Protein AF-A0A4R2CNX6-F1 (afdb_monomer_lite)

pLDDT: mean 81.2, std 15.75, range [40.19, 95.0]

Secondary structure (DSSP, 8-state):
---------PPPHHHHHHHHHHHHHHHHHS--TTSHHHHHHHHHHHHHHTTTSTTHHHHHHHHHHHHHHHHT-

Sequence (73 aa):
MSAETTSTITPTIEDLFNEYDQWRVVLDQDSDQFDTISKMVALYRFAISHYNEPGIELLLQAIEAVEAADKDR

Foldseek 3Di:
DDPPPPPPPQDDLVNLVVVLVVLVVVVVVDDPPPCPSVVLNVLSVVCNVCVVPPPSSVSSVVSVVVVVVVVVD

Radius of gyration: 13.74 Å; chains: 1; bounding box: 33×19×43 Å

Structure (mmCIF, N/CA/C/O backbone):
data_AF-A0A4R2CNX6-F1
#
_entry.id   AF-A0A4R2CNX6-F1
#
loop_
_atom_site.group_PDB
_atom_site.id
_atom_site.type_symbol
_atom_site.label_atom_id
_atom_site.label_alt_id
_atom_site.label_comp_id
_atom_site.label_asym_id
_atom_site.label_entity_id
_atom_site.label_seq_id
_atom_site.pdbx_PDB_ins_code
_atom_site.Cartn_x
_atom_site.Cartn_y
_atom_site.Cartn_z
_atom_site.occupancy
_atom_site.B_iso_or_equiv
_atom_site.auth_seq_id
_atom_site.auth_comp_id
_atom_site.auth_asym_id
_atom_site.auth_atom_id
_atom_site.pdbx_PDB_model_num
ATOM 1 N N . MET A 1 1 ? 20.915 3.778 27.019 1.00 40.19 1 MET A N 1
ATOM 2 C CA . MET A 1 1 ? 20.087 2.969 26.105 1.00 40.19 1 MET A CA 1
ATOM 3 C C . MET A 1 1 ? 18.659 3.438 26.288 1.00 40.19 1 MET A C 1
ATOM 5 O O . MET A 1 1 ? 18.017 3.014 27.238 1.00 40.19 1 MET A O 1
ATOM 9 N N . SER A 1 2 ? 18.219 4.396 25.478 1.00 42.41 2 SER A N 1
ATOM 10 C CA . SER A 1 2 ? 16.827 4.846 25.482 1.00 42.41 2 SER A CA 1
ATOM 11 C C . SER A 1 2 ? 16.153 4.129 24.328 1.00 42.41 2 SER A C 1
ATOM 13 O O . SER A 1 2 ? 16.545 4.326 23.184 1.00 42.41 2 SER A O 1
ATOM 15 N N . ALA A 1 3 ? 15.228 3.229 24.644 1.00 47.41 3 ALA A N 1
ATOM 16 C CA . ALA A 1 3 ? 14.335 2.669 23.648 1.00 47.41 3 ALA A CA 1
ATOM 17 C C . ALA A 1 3 ? 13.407 3.806 23.205 1.00 47.41 3 ALA A C 1
ATOM 19 O O . ALA A 1 3 ? 12.517 4.204 23.955 1.00 47.41 3 ALA A O 1
ATOM 20 N N . GLU A 1 4 ? 13.667 4.374 22.029 1.00 42.50 4 GLU A N 1
ATOM 21 C CA . GLU A 1 4 ? 12.648 5.113 21.294 1.00 42.50 4 GLU A CA 1
ATOM 22 C C . GLU A 1 4 ? 11.554 4.105 20.951 1.00 42.50 4 GLU A C 1
ATOM 24 O O . GLU A 1 4 ? 11.693 3.277 20.056 1.00 42.50 4 GLU A O 1
ATOM 29 N N . THR A 1 5 ? 10.483 4.119 21.738 1.00 44.81 5 THR A N 1
ATOM 30 C CA . THR A 1 5 ? 9.196 3.568 21.333 1.00 44.81 5 THR A CA 1
ATOM 31 C C . THR A 1 5 ? 8.782 4.297 20.063 1.00 44.81 5 THR A C 1
ATOM 33 O O . THR A 1 5 ? 8.267 5.413 20.130 1.00 44.81 5 THR A O 1
ATOM 36 N N . THR A 1 6 ? 9.047 3.687 18.909 1.00 43.75 6 THR A N 1
ATOM 37 C CA . THR A 1 6 ? 8.404 4.036 17.649 1.00 43.75 6 THR A CA 1
ATOM 38 C C . THR A 1 6 ? 6.912 3.815 17.854 1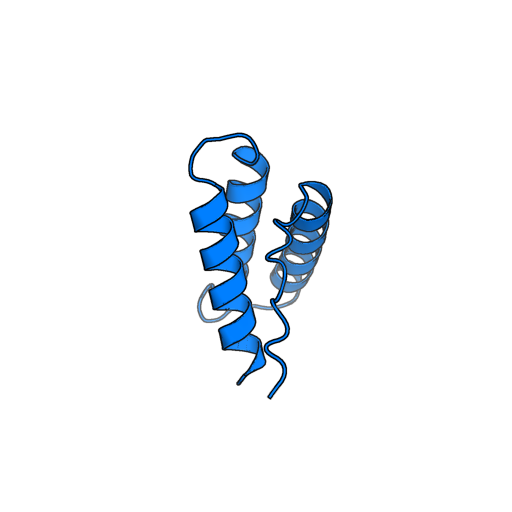.00 43.75 6 THR A C 1
ATOM 40 O O . THR A 1 6 ? 6.424 2.687 17.861 1.00 43.75 6 THR A O 1
ATOM 43 N N . SER A 1 7 ? 6.179 4.896 18.122 1.00 41.34 7 SER A N 1
ATOM 44 C CA . SER A 1 7 ? 4.729 4.888 17.983 1.00 41.34 7 SER A CA 1
ATOM 45 C C . SER A 1 7 ? 4.436 4.412 16.568 1.00 41.34 7 SER A C 1
ATOM 47 O O . SER A 1 7 ? 4.762 5.111 15.613 1.00 41.34 7 SER A O 1
ATOM 49 N N . THR A 1 8 ? 3.874 3.216 16.432 1.00 55.19 8 THR A N 1
ATOM 50 C CA . THR A 1 8 ? 3.289 2.730 15.187 1.00 55.19 8 THR A CA 1
ATOM 51 C C . THR A 1 8 ? 2.092 3.622 14.884 1.00 55.19 8 THR A C 1
ATOM 53 O O . THR A 1 8 ? 0.974 3.385 15.339 1.00 55.19 8 THR A O 1
ATOM 56 N N . ILE A 1 9 ? 2.351 4.741 14.211 1.00 64.69 9 ILE A N 1
ATOM 57 C CA . ILE A 1 9 ? 1.302 5.613 13.702 1.00 64.69 9 ILE A CA 1
ATOM 58 C C . ILE A 1 9 ? 0.666 4.828 12.563 1.00 64.69 9 ILE A C 1
ATOM 60 O O . ILE A 1 9 ? 1.269 4.682 11.504 1.00 64.69 9 ILE A O 1
ATOM 64 N N . THR A 1 10 ? -0.524 4.272 12.798 1.00 75.44 10 THR A N 1
ATOM 65 C CA . THR A 1 10 ? -1.313 3.668 11.724 1.00 75.44 10 THR A CA 1
ATOM 66 C C . THR A 1 10 ? -1.498 4.724 10.630 1.00 75.44 10 THR A C 1
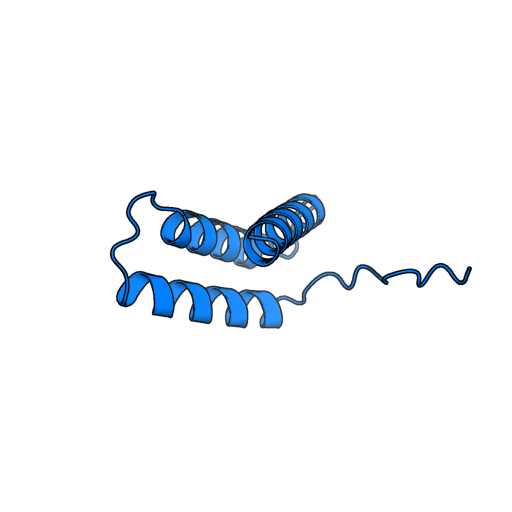ATOM 68 O O . THR A 1 10 ? -1.986 5.814 10.953 1.00 75.44 10 THR A O 1
ATOM 71 N N . PRO A 1 11 ? -1.102 4.448 9.375 1.00 84.19 11 PRO A N 1
ATOM 72 C CA . PRO A 1 11 ? -1.219 5.419 8.297 1.00 84.19 11 PRO A CA 1
ATOM 73 C C . PRO A 1 11 ? -2.681 5.807 8.111 1.00 84.19 11 PRO A C 1
ATOM 75 O O . PRO A 1 11 ? -3.580 4.968 8.210 1.00 84.19 11 PRO A O 1
ATOM 78 N N . THR A 1 12 ? -2.923 7.091 7.871 1.00 90.62 12 THR A N 1
ATOM 79 C CA . THR A 1 12 ? -4.269 7.594 7.613 1.00 90.62 12 THR A CA 1
ATOM 80 C C . THR A 1 12 ? -4.731 7.196 6.214 1.00 90.62 12 THR A C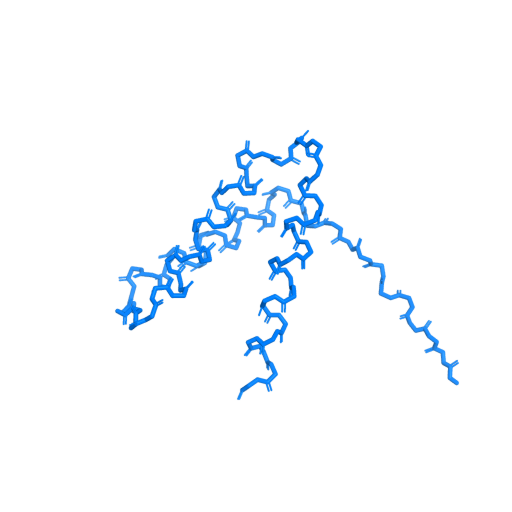 1
ATOM 82 O O . THR A 1 12 ? -3.930 6.866 5.341 1.00 90.62 12 THR A O 1
ATOM 85 N N . ILE A 1 13 ? -6.039 7.270 5.953 1.00 91.25 13 ILE A N 1
ATOM 86 C CA . ILE A 1 13 ? -6.565 7.008 4.607 1.00 91.25 13 ILE A CA 1
ATOM 87 C C . ILE A 1 13 ? -5.995 7.981 3.556 1.00 91.25 13 ILE A C 1
ATOM 89 O O . ILE A 1 13 ? -5.803 7.587 2.410 1.00 91.25 13 ILE A O 1
ATOM 93 N N . GLU A 1 14 ? -5.690 9.227 3.941 1.00 92.50 14 GLU A N 1
ATOM 94 C CA . GLU A 1 14 ? -5.046 10.217 3.066 1.00 92.50 14 GLU A CA 1
ATOM 95 C C . GLU A 1 14 ? -3.614 9.800 2.716 1.00 92.50 14 GLU A C 1
ATOM 97 O O . GLU A 1 14 ? -3.225 9.889 1.552 1.00 92.50 14 GLU A O 1
ATOM 102 N N . ASP A 1 15 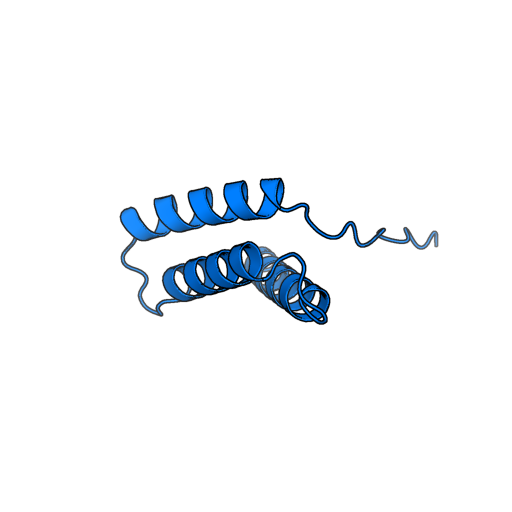? -2.867 9.264 3.685 1.00 91.44 15 ASP A N 1
ATOM 103 C CA . ASP A 1 15 ? -1.527 8.721 3.444 1.00 91.44 15 ASP A CA 1
ATOM 104 C C . ASP A 1 15 ? -1.581 7.571 2.429 1.00 91.44 15 ASP A C 1
ATOM 106 O O . ASP A 1 15 ? -0.792 7.537 1.489 1.00 91.44 15 ASP A O 1
ATOM 110 N N . LEU A 1 16 ? -2.574 6.681 2.540 1.00 91.69 16 LEU A N 1
ATOM 111 C CA . LEU A 1 16 ? -2.748 5.577 1.591 1.00 91.69 16 LEU A CA 1
ATOM 112 C C . LEU A 1 16 ? -3.063 6.053 0.170 1.00 91.69 16 LEU A C 1
ATOM 114 O O . LEU A 1 16 ? -2.578 5.453 -0.788 1.00 91.69 16 LEU A O 1
ATOM 118 N N . PHE A 1 17 ? -3.865 7.111 0.019 1.00 93.19 17 PHE A N 1
ATOM 119 C CA . PHE A 1 17 ? -4.121 7.710 -1.292 1.00 93.19 17 PHE A CA 1
ATOM 120 C C . PHE A 1 17 ? -2.853 8.321 -1.889 1.00 93.19 17 PHE A C 1
ATOM 122 O O . PHE A 1 17 ? -2.581 8.110 -3.071 1.00 93.19 17 PHE A O 1
ATOM 129 N N . ASN A 1 18 ? -2.063 9.024 -1.076 1.00 94.31 18 ASN A N 1
ATOM 130 C CA . ASN A 1 18 ? -0.813 9.627 -1.527 1.00 94.31 18 ASN A CA 1
ATOM 131 C C . ASN A 1 18 ? 0.192 8.562 -1.990 1.00 94.31 18 ASN A C 1
ATOM 133 O O . ASN A 1 18 ? 0.778 8.707 -3.062 1.00 94.31 18 ASN A O 1
ATOM 137 N N . GLU A 1 19 ? 0.364 7.483 -1.222 1.00 93.06 19 GLU A N 1
ATOM 138 C CA . GLU A 1 19 ? 1.258 6.379 -1.593 1.00 93.06 19 GLU A CA 1
ATOM 139 C C . GLU A 1 19 ? 0.762 5.637 -2.839 1.00 93.06 19 GLU A C 1
ATOM 141 O O . GLU A 1 19 ? 1.535 5.352 -3.755 1.00 93.06 19 GLU A O 1
ATOM 146 N N . TYR A 1 20 ? -0.547 5.384 -2.936 1.00 93.00 20 TYR A N 1
ATOM 147 C CA . TYR A 1 20 ? -1.146 4.797 -4.134 1.00 93.00 20 TYR A CA 1
ATOM 148 C C . TYR A 1 20 ? -0.838 5.616 -5.395 1.00 93.00 20 TYR A C 1
ATOM 150 O O . TYR A 1 20 ? -0.442 5.048 -6.416 1.00 93.00 20 TYR A O 1
ATOM 158 N N . ASP A 1 21 ? -1.004 6.938 -5.333 1.00 93.56 21 ASP A N 1
ATOM 159 C CA . ASP A 1 21 ? -0.746 7.816 -6.473 1.00 93.56 21 ASP A CA 1
ATOM 160 C C . ASP A 1 21 ? 0.741 7.832 -6.853 1.00 93.56 21 ASP A C 1
ATOM 162 O O . ASP A 1 21 ? 1.064 7.789 -8.043 1.00 93.56 21 ASP A O 1
ATOM 166 N N . GLN A 1 22 ? 1.651 7.813 -5.873 1.00 91.44 22 GLN A N 1
ATOM 167 C CA . GLN A 1 22 ? 3.090 7.699 -6.128 1.00 91.44 22 GLN A CA 1
ATOM 168 C C . GLN A 1 22 ? 3.434 6.390 -6.843 1.00 91.44 22 GLN A C 1
ATOM 170 O O . GLN A 1 22 ? 4.024 6.416 -7.926 1.00 91.44 22 GLN A O 1
ATOM 175 N N . TRP A 1 23 ? 3.010 5.249 -6.296 1.00 90.19 23 TRP A N 1
ATOM 176 C CA . TRP A 1 23 ? 3.281 3.938 -6.886 1.00 90.19 23 TRP A CA 1
ATOM 177 C C . TRP A 1 23 ? 2.660 3.776 -8.274 1.00 90.19 23 TRP A C 1
ATOM 179 O O . TRP A 1 23 ? 3.261 3.167 -9.160 1.00 90.19 23 TRP A O 1
ATOM 189 N N . ARG A 1 24 ? 1.485 4.369 -8.507 1.00 91.50 24 ARG A N 1
ATOM 190 C CA . ARG A 1 24 ? 0.849 4.381 -9.826 1.00 91.50 24 ARG A CA 1
ATOM 191 C C . ARG A 1 24 ? 1.664 5.173 -10.849 1.00 91.50 24 ARG A C 1
ATOM 193 O O . ARG A 1 24 ? 1.827 4.709 -11.973 1.00 91.50 24 ARG A O 1
ATOM 200 N N . VAL A 1 25 ? 2.180 6.345 -10.477 1.00 91.25 25 VAL A N 1
ATOM 201 C CA . VAL A 1 25 ? 3.039 7.143 -11.367 1.00 91.25 25 VAL A CA 1
ATOM 202 C C . VAL A 1 25 ? 4.307 6.372 -11.735 1.00 91.25 25 VAL A C 1
ATOM 204 O O . VAL A 1 25 ? 4.711 6.405 -12.894 1.00 91.25 25 VAL A O 1
ATOM 207 N N . VAL A 1 26 ? 4.904 5.650 -10.781 1.00 87.62 26 VAL A N 1
ATOM 208 C CA . VAL A 1 26 ? 6.069 4.790 -11.043 1.00 87.62 26 VAL A CA 1
ATOM 209 C C . VAL A 1 26 ? 5.702 3.655 -12.004 1.00 87.62 26 VAL A C 1
ATOM 211 O O . VAL A 1 26 ? 6.434 3.411 -12.960 1.00 87.62 26 VAL A O 1
ATOM 214 N N . LEU A 1 27 ? 4.544 3.014 -11.815 1.00 87.00 27 LEU A N 1
ATOM 215 C CA . LEU A 1 27 ? 4.069 1.939 -12.693 1.00 87.00 27 LEU A CA 1
ATOM 216 C C . LEU A 1 27 ? 3.862 2.395 -14.142 1.00 87.00 27 LEU A C 1
ATOM 218 O O . LEU A 1 27 ? 4.161 1.655 -15.074 1.00 87.00 27 LEU A O 1
ATOM 222 N N . ASP A 1 28 ? 3.349 3.610 -14.333 1.00 84.12 28 ASP A N 1
ATOM 223 C CA . ASP A 1 28 ? 3.130 4.179 -15.665 1.00 84.12 28 ASP A CA 1
ATOM 224 C C . ASP A 1 28 ? 4.459 4.525 -16.377 1.00 84.12 28 ASP A C 1
ATOM 226 O O . ASP A 1 28 ? 4.479 4.697 -17.599 1.00 84.12 28 ASP A O 1
ATOM 230 N N . GLN A 1 29 ? 5.567 4.641 -15.634 1.00 83.38 29 GLN A N 1
ATOM 231 C CA . GLN A 1 29 ? 6.880 5.056 -16.143 1.00 83.38 29 GLN A CA 1
ATOM 232 C C . GLN A 1 29 ? 7.873 3.904 -16.323 1.00 83.38 29 GLN A C 1
ATOM 234 O O . GLN A 1 29 ? 8.746 4.009 -17.188 1.00 83.38 29 GLN A O 1
ATOM 239 N N . ASP A 1 30 ? 7.760 2.832 -15.537 1.00 76.38 30 ASP A N 1
ATOM 240 C CA . ASP A 1 30 ? 8.730 1.737 -15.515 1.00 76.38 30 ASP A CA 1
ATOM 241 C C . ASP A 1 30 ? 8.096 0.387 -15.883 1.00 76.38 30 ASP A C 1
ATOM 243 O O . ASP A 1 30 ? 7.030 0.011 -15.389 1.00 76.38 30 ASP A O 1
ATOM 247 N N . SER A 1 31 ? 8.767 -0.373 -16.756 1.00 66.50 31 SER A N 1
ATOM 248 C CA . SER A 1 31 ? 8.369 -1.747 -17.055 1.00 66.50 31 SER A CA 1
ATOM 249 C C . SER A 1 31 ? 8.881 -2.653 -15.942 1.00 66.50 31 SER A C 1
ATOM 251 O O . SER A 1 31 ? 10.003 -3.160 -15.980 1.00 66.50 31 SER A O 1
ATOM 253 N N . ASP A 1 32 ? 8.041 -2.834 -14.940 1.00 69.69 32 ASP A N 1
ATOM 254 C CA . ASP A 1 32 ? 8.304 -3.657 -13.774 1.00 69.69 32 ASP A CA 1
ATOM 255 C C . ASP A 1 32 ? 8.563 -5.130 -14.145 1.00 69.69 32 ASP A C 1
ATOM 257 O O . ASP A 1 32 ? 7.645 -5.905 -14.408 1.00 69.69 32 ASP A O 1
ATOM 261 N N . GLN A 1 33 ? 9.837 -5.533 -14.168 1.00 70.94 33 GLN A N 1
ATOM 262 C CA . GLN A 1 33 ? 10.268 -6.872 -14.593 1.00 70.94 33 GLN A CA 1
ATOM 263 C C . GLN A 1 33 ? 9.681 -8.014 -13.735 1.00 70.94 33 GLN A C 1
ATOM 265 O O . GLN A 1 33 ? 9.633 -9.157 -14.195 1.00 70.94 33 GLN A O 1
ATOM 270 N N . PHE A 1 34 ? 9.257 -7.729 -12.499 1.00 76.88 34 PHE A N 1
ATOM 271 C CA . PHE A 1 34 ? 8.782 -8.732 -11.536 1.00 76.88 34 PHE A CA 1
ATOM 272 C C . PHE A 1 34 ? 7.379 -8.441 -10.979 1.00 76.88 34 PHE A C 1
ATOM 274 O O . PHE A 1 34 ? 6.932 -9.101 -10.027 1.00 76.88 34 PHE A O 1
ATOM 281 N N . ASP A 1 35 ? 6.670 -7.487 -11.580 1.00 84.12 35 ASP A N 1
ATOM 282 C CA . ASP A 1 35 ? 5.363 -6.996 -11.138 1.00 84.12 35 ASP A CA 1
ATOM 283 C C . ASP A 1 35 ? 5.346 -6.512 -9.667 1.00 84.12 35 ASP A C 1
ATOM 285 O O . ASP A 1 35 ? 4.295 -6.526 -9.026 1.00 84.12 35 ASP A O 1
ATOM 289 N N . THR A 1 36 ? 6.491 -6.130 -9.091 1.00 85.38 36 THR A N 1
ATOM 290 C CA . THR A 1 36 ? 6.604 -5.601 -7.721 1.00 85.38 36 THR A CA 1
ATOM 291 C C . THR A 1 36 ? 5.810 -4.305 -7.528 1.00 85.38 36 THR A C 1
ATOM 293 O O . THR A 1 36 ? 4.960 -4.235 -6.643 1.00 85.38 36 THR A O 1
ATOM 296 N N . ILE A 1 37 ? 6.023 -3.307 -8.382 1.00 86.94 37 ILE A N 1
ATOM 297 C CA . ILE A 1 37 ? 5.285 -2.041 -8.427 1.00 86.94 37 ILE A CA 1
ATOM 298 C C . ILE A 1 37 ? 3.792 -2.323 -8.642 1.00 86.94 37 ILE A C 1
ATOM 300 O O . ILE A 1 37 ? 2.947 -1.807 -7.911 1.00 86.94 37 ILE A O 1
ATOM 304 N N . SER A 1 38 ? 3.450 -3.210 -9.584 1.00 88.38 38 SER A N 1
ATOM 305 C CA . SER A 1 38 ? 2.048 -3.590 -9.836 1.00 88.38 38 SER A CA 1
ATOM 306 C C . SER A 1 38 ? 1.374 -4.206 -8.603 1.00 88.38 38 SER A C 1
ATOM 308 O O . SER A 1 38 ? 0.211 -3.917 -8.306 1.00 88.38 38 SER A O 1
ATOM 310 N N . LYS A 1 39 ? 2.099 -5.049 -7.857 1.00 90.06 39 LYS A N 1
ATOM 311 C CA . LYS A 1 39 ? 1.619 -5.660 -6.610 1.00 90.06 39 LYS A CA 1
ATOM 312 C C . LYS A 1 39 ? 1.475 -4.627 -5.495 1.00 90.06 39 LYS A C 1
ATOM 314 O O . LYS A 1 39 ? 0.464 -4.668 -4.798 1.00 90.06 39 LYS A O 1
ATOM 319 N N . MET A 1 40 ? 2.406 -3.682 -5.365 1.00 90.75 40 MET A N 1
ATOM 320 C CA . MET A 1 40 ? 2.298 -2.586 -4.394 1.00 90.75 40 MET A CA 1
ATOM 321 C C . MET A 1 40 ? 1.067 -1.716 -4.666 1.00 90.75 40 MET A C 1
ATOM 323 O O . MET A 1 40 ? 0.256 -1.504 -3.764 1.00 90.75 40 MET A O 1
ATOM 327 N N . VAL A 1 41 ? 0.830 -1.323 -5.922 1.00 91.38 41 VAL A N 1
ATOM 328 C CA . VAL A 1 41 ? -0.386 -0.588 -6.323 1.00 91.38 41 VAL A CA 1
ATOM 329 C C . VAL A 1 41 ? -1.658 -1.359 -5.944 1.00 91.38 41 VAL A C 1
ATOM 331 O O . VAL A 1 41 ? -2.618 -0.776 -5.432 1.00 91.38 41 VAL A O 1
ATOM 334 N N . ALA A 1 42 ? -1.681 -2.678 -6.161 1.00 91.44 42 ALA A N 1
ATOM 335 C CA . ALA A 1 42 ? -2.820 -3.516 -5.794 1.00 91.44 42 ALA A CA 1
ATOM 336 C C . ALA A 1 42 ? -3.037 -3.595 -4.270 1.00 91.44 42 ALA A C 1
ATOM 338 O O . ALA A 1 42 ? -4.186 -3.542 -3.823 1.00 91.44 42 ALA A O 1
ATOM 339 N N . LEU A 1 43 ? -1.960 -3.680 -3.482 1.00 92.12 43 LEU A N 1
ATOM 340 C CA . LEU A 1 43 ? -2.012 -3.699 -2.017 1.00 92.12 43 LEU A CA 1
ATOM 341 C C . LEU A 1 43 ? -2.555 -2.382 -1.454 1.00 92.12 43 LEU A C 1
ATOM 343 O O . LEU A 1 43 ? -3.485 -2.413 -0.647 1.00 92.12 43 LEU A O 1
ATOM 347 N N . TYR A 1 44 ? -2.075 -1.234 -1.939 1.00 93.44 44 TYR A N 1
ATOM 348 C CA . TYR A 1 44 ? 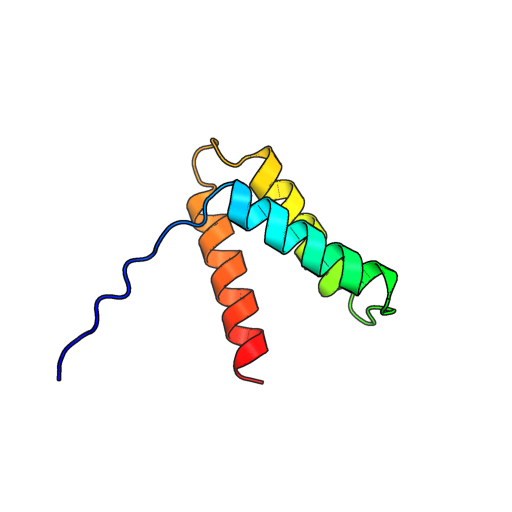-2.604 0.071 -1.528 1.00 93.44 44 TYR A CA 1
ATOM 349 C C . TYR A 1 44 ? -4.070 0.251 -1.912 1.00 93.44 44 TYR A C 1
ATOM 351 O O . TYR A 1 44 ? -4.885 0.679 -1.094 1.00 93.44 44 TYR A O 1
ATOM 359 N N . ARG A 1 45 ? -4.453 -0.147 -3.130 1.00 94.31 45 ARG A N 1
ATOM 360 C CA . ARG A 1 45 ? -5.854 -0.088 -3.564 1.00 94.31 45 ARG A CA 1
ATOM 361 C C . ARG A 1 45 ? -6.766 -0.944 -2.683 1.00 94.31 45 ARG A C 1
ATOM 363 O O . ARG A 1 45 ? -7.886 -0.526 -2.367 1.00 94.31 45 ARG A O 1
ATOM 370 N N . PHE A 1 46 ? -6.308 -2.137 -2.301 1.00 93.19 46 PHE A N 1
ATOM 371 C CA . PHE A 1 46 ? -7.032 -2.985 -1.360 1.00 93.19 46 PHE A CA 1
ATOM 372 C C . PHE A 1 46 ? -7.157 -2.285 -0.007 1.00 93.19 46 PHE A C 1
ATOM 374 O O . PHE A 1 46 ? -8.268 -2.188 0.514 1.00 93.19 46 PHE A O 1
ATOM 381 N N . ALA A 1 47 ? -6.053 -1.751 0.521 1.00 92.44 47 ALA A N 1
ATOM 382 C CA . ALA A 1 47 ? -6.029 -1.110 1.826 1.00 92.44 47 ALA A CA 1
ATOM 383 C C . ALA A 1 47 ? -6.972 0.099 1.908 1.00 92.44 47 ALA A C 1
ATOM 385 O O . ALA A 1 47 ? -7.736 0.212 2.861 1.00 92.44 47 ALA A O 1
ATOM 386 N N . ILE A 1 48 ? -7.008 0.937 0.869 1.00 93.75 48 ILE A N 1
ATOM 387 C CA . ILE A 1 48 ? -7.952 2.060 0.753 1.00 93.75 48 ILE A CA 1
ATOM 388 C C . ILE A 1 48 ? -9.403 1.566 0.791 1.00 93.75 48 ILE A C 1
ATOM 390 O O . ILE A 1 48 ? -10.239 2.120 1.503 1.00 93.75 48 ILE A O 1
ATOM 394 N N . SER A 1 49 ? -9.712 0.514 0.027 1.00 95.00 49 SER A N 1
ATOM 395 C CA . SER A 1 49 ? -11.087 0.015 -0.114 1.00 95.00 49 SER A CA 1
ATOM 396 C C . SER A 1 49 ? -11.624 -0.624 1.172 1.00 95.00 49 SER A C 1
ATOM 398 O O . SER A 1 49 ? -12.833 -0.626 1.382 1.00 95.00 49 SER A O 1
ATOM 400 N N . HIS A 1 50 ? -10.732 -1.131 2.029 1.00 92.75 50 HIS A N 1
ATOM 401 C CA . HIS A 1 50 ? -11.066 -1.868 3.253 1.00 92.75 50 HIS A CA 1
ATOM 402 C C . HIS A 1 50 ? -10.532 -1.153 4.509 1.00 92.75 50 HIS A C 1
ATOM 404 O O . HIS A 1 50 ? -10.381 -1.769 5.559 1.00 92.75 50 HIS A O 1
ATOM 410 N N . TYR A 1 51 ? -10.254 0.156 4.428 1.00 90.56 51 TYR A N 1
ATOM 411 C CA . TYR A 1 51 ? -9.588 0.923 5.492 1.00 90.56 51 TYR A CA 1
ATOM 412 C C . TYR A 1 51 ? -10.294 0.848 6.857 1.00 90.56 51 TYR A C 1
ATOM 414 O O . TYR A 1 51 ? -9.655 0.912 7.899 1.00 90.56 51 TYR A O 1
ATOM 422 N N . ASN A 1 52 ? -11.620 0.699 6.858 1.00 90.62 52 ASN A N 1
ATOM 423 C CA . ASN A 1 52 ? -12.425 0.614 8.080 1.00 90.62 52 ASN A CA 1
ATOM 424 C C . ASN A 1 52 ? -12.795 -0.830 8.461 1.00 90.62 52 ASN A C 1
ATOM 426 O O . ASN A 1 52 ? -13.644 -1.035 9.330 1.00 90.62 52 ASN A O 1
ATOM 430 N N . GLU A 1 53 ? -12.223 -1.831 7.790 1.00 93.06 53 GLU A N 1
ATOM 431 C CA . GLU A 1 53 ? -12.531 -3.231 8.052 1.00 93.06 53 GLU A CA 1
ATOM 432 C C . GLU A 1 53 ? -11.634 -3.834 9.142 1.00 93.06 53 GLU A C 1
ATOM 434 O O . GLU A 1 53 ? -10.446 -3.510 9.237 1.00 93.06 53 GLU A O 1
ATOM 439 N N . PRO A 1 54 ? -12.165 -4.756 9.965 1.00 88.50 54 PRO A N 1
ATOM 440 C CA . PRO A 1 54 ? -11.360 -5.468 10.948 1.00 88.50 54 PRO 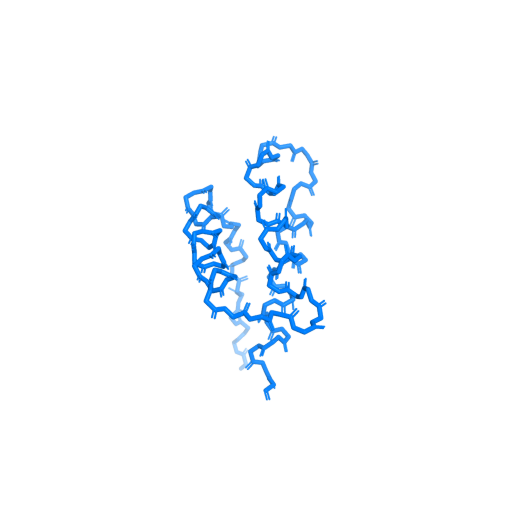A CA 1
ATOM 441 C C . PRO A 1 54 ? -10.202 -6.228 10.288 1.00 88.50 54 PRO A C 1
ATOM 443 O O . PRO A 1 54 ? -10.403 -6.971 9.330 1.00 88.50 54 PRO A O 1
ATOM 446 N N . GLY A 1 55 ? -8.995 -6.097 10.845 1.00 83.06 55 GLY A N 1
ATOM 447 C CA . GLY A 1 55 ? -7.803 -6.803 10.359 1.00 83.06 55 GLY A CA 1
ATOM 448 C C . GLY A 1 55 ? -6.995 -6.053 9.298 1.00 83.06 55 GLY A C 1
ATOM 449 O O . GLY A 1 55 ? -5.932 -6.537 8.910 1.00 83.06 55 GLY A O 1
ATOM 450 N N . ILE A 1 56 ? -7.429 -4.858 8.886 1.00 88.81 56 ILE A N 1
ATOM 451 C CA . ILE A 1 56 ? -6.661 -4.002 7.973 1.00 88.81 56 ILE A CA 1
ATOM 452 C C . ILE A 1 56 ? -5.279 -3.623 8.530 1.00 88.81 56 ILE A C 1
ATOM 454 O O . ILE A 1 56 ? -4.314 -3.496 7.786 1.00 88.81 56 ILE A O 1
ATOM 458 N N . GLU A 1 57 ? -5.153 -3.527 9.851 1.00 87.38 57 GLU A N 1
ATOM 459 C CA . GLU A 1 57 ? -3.914 -3.183 10.557 1.00 87.38 57 GLU A CA 1
ATOM 460 C C . GLU A 1 57 ? -2.763 -4.150 10.232 1.00 87.38 57 GLU A C 1
ATOM 462 O O . GLU A 1 57 ? -1.631 -3.716 10.039 1.00 87.38 57 GLU A O 1
ATOM 467 N N . LEU A 1 58 ? -3.053 -5.452 10.106 1.00 87.12 58 LEU A N 1
ATOM 468 C CA . LEU A 1 58 ? -2.067 -6.471 9.719 1.00 87.12 58 LEU A CA 1
ATOM 469 C C . LEU A 1 58 ? -1.594 -6.287 8.275 1.00 87.12 58 LEU A C 1
ATOM 471 O O . LEU A 1 58 ? -0.425 -6.522 7.978 1.00 87.12 58 LEU A O 1
ATOM 475 N N . LEU A 1 59 ? -2.489 -5.859 7.381 1.00 89.25 59 LEU A N 1
ATOM 476 C CA . LEU A 1 59 ? -2.120 -5.545 6.005 1.00 89.25 59 LEU A CA 1
ATOM 477 C C . LEU A 1 59 ? -1.233 -4.298 5.946 1.00 89.25 59 LEU A C 1
ATOM 479 O O . LEU A 1 59 ? -0.227 -4.312 5.246 1.00 89.25 59 LEU A O 1
ATOM 483 N N . LEU A 1 60 ? -1.578 -3.248 6.694 1.00 89.06 60 LEU A N 1
ATOM 484 C CA . LEU A 1 60 ? -0.783 -2.019 6.752 1.00 89.06 60 LEU A CA 1
ATOM 485 C C . LEU A 1 60 ? 0.624 -2.285 7.303 1.00 89.06 60 LEU A C 1
ATOM 487 O O . LEU A 1 60 ? 1.601 -1.828 6.719 1.00 89.06 60 LEU A O 1
ATOM 491 N N . GLN A 1 61 ? 0.738 -3.112 8.346 1.00 89.06 61 GLN A N 1
ATOM 492 C CA . GLN A 1 61 ? 2.032 -3.569 8.869 1.00 89.06 61 GLN A CA 1
ATOM 493 C C . GLN A 1 61 ? 2.825 -4.391 7.844 1.00 89.06 61 GLN A C 1
ATOM 495 O O . GLN A 1 61 ? 4.046 -4.278 7.769 1.00 89.06 61 GLN A O 1
ATOM 500 N N . ALA A 1 62 ? 2.152 -5.231 7.052 1.00 88.12 62 ALA A N 1
ATOM 501 C CA . ALA A 1 62 ? 2.811 -6.005 6.005 1.00 88.12 62 ALA A CA 1
ATOM 502 C C . ALA A 1 62 ? 3.352 -5.106 4.882 1.00 88.12 62 ALA A C 1
ATOM 504 O O . ALA A 1 62 ? 4.464 -5.337 4.416 1.00 88.12 62 ALA A O 1
ATOM 505 N N . ILE A 1 63 ? 2.593 -4.080 4.479 1.00 88.06 63 ILE A N 1
ATOM 506 C CA . ILE A 1 63 ? 3.040 -3.077 3.503 1.00 88.06 63 ILE A CA 1
ATOM 507 C C . ILE A 1 63 ? 4.274 -2.345 4.044 1.00 88.06 63 ILE A C 1
ATOM 509 O O . ILE A 1 63 ? 5.306 -2.336 3.381 1.00 88.06 63 ILE A O 1
ATOM 513 N N . GLU A 1 64 ? 4.213 -1.842 5.279 1.00 88.75 64 GLU A N 1
ATOM 514 C CA . GLU A 1 64 ? 5.335 -1.144 5.922 1.00 88.75 64 GLU A CA 1
ATOM 515 C C . GLU A 1 64 ? 6.601 -2.019 5.994 1.00 88.75 64 GLU A C 1
ATOM 517 O O . GLU A 1 64 ? 7.704 -1.560 5.695 1.00 88.75 64 GLU A O 1
ATOM 522 N N . ALA A 1 65 ? 6.456 -3.305 6.331 1.00 87.06 65 ALA A N 1
ATOM 523 C CA . ALA A 1 65 ? 7.577 -4.242 6.384 1.00 87.06 65 ALA A CA 1
ATOM 524 C C . ALA A 1 65 ? 8.221 -4.488 5.007 1.00 87.06 65 ALA A C 1
ATOM 526 O O . ALA A 1 65 ? 9.441 -4.643 4.921 1.00 87.06 65 ALA A O 1
ATOM 527 N N . VAL A 1 66 ? 7.421 -4.525 3.936 1.00 85.94 66 VAL A N 1
ATOM 528 C CA . VAL A 1 66 ? 7.924 -4.657 2.559 1.00 85.94 66 VAL A CA 1
ATOM 529 C C . VAL A 1 66 ? 8.686 -3.400 2.147 1.00 85.94 66 VAL A C 1
ATOM 531 O O . VAL A 1 66 ? 9.807 -3.503 1.656 1.00 85.94 66 VAL A O 1
ATOM 534 N N . GLU A 1 67 ? 8.131 -2.218 2.410 1.00 83.25 67 GLU A N 1
ATOM 535 C CA . GLU A 1 67 ? 8.785 -0.948 2.076 1.00 83.25 67 GLU A CA 1
ATOM 536 C C . GLU A 1 67 ? 10.085 -0.725 2.855 1.00 83.25 67 GLU A C 1
ATOM 538 O O . GLU A 1 67 ? 11.051 -0.179 2.319 1.00 83.25 67 GLU A O 1
ATOM 543 N N . ALA A 1 68 ? 10.134 -1.158 4.117 1.00 84.06 68 ALA A N 1
ATOM 544 C CA . ALA A 1 68 ? 11.354 -1.124 4.915 1.00 84.06 68 ALA A CA 1
ATOM 545 C C . ALA A 1 68 ? 12.437 -2.050 4.336 1.00 84.06 68 ALA A C 1
ATOM 547 O O . ALA A 1 68 ? 13.597 -1.653 4.245 1.00 84.06 68 ALA A O 1
ATOM 548 N N . ALA A 1 69 ? 12.060 -3.253 3.892 1.00 78.69 69 ALA A N 1
ATOM 549 C CA . ALA A 1 69 ? 12.994 -4.214 3.307 1.00 78.69 69 ALA A CA 1
ATOM 550 C C . ALA A 1 69 ? 13.605 -3.733 1.979 1.00 78.69 69 ALA A C 1
ATOM 552 O O . ALA A 1 69 ? 14.762 -4.045 1.698 1.00 78.69 69 ALA A O 1
ATOM 553 N N . ASP A 1 70 ? 12.860 -2.961 1.182 1.00 69.19 70 ASP A N 1
ATOM 554 C CA . ASP A 1 70 ? 13.376 -2.367 -0.057 1.00 69.19 70 ASP A CA 1
ATOM 555 C C . ASP A 1 70 ? 14.300 -1.159 0.193 1.00 69.19 70 ASP A C 1
ATOM 557 O O . ASP A 1 70 ? 15.196 -0.910 -0.611 1.00 69.19 70 ASP A O 1
ATOM 561 N N . LYS A 1 71 ? 14.147 -0.429 1.310 1.00 63.09 71 LYS A N 1
ATOM 562 C CA . LYS A 1 71 ? 15.017 0.715 1.668 1.00 63.09 71 LYS A CA 1
ATOM 563 C C . LYS A 1 71 ? 16.412 0.312 2.161 1.00 63.09 71 LYS A C 1
ATOM 565 O O . LYS A 1 71 ? 17.336 1.116 2.060 1.00 63.09 71 LYS A O 1
ATOM 570 N N . ASP A 1 72 ? 16.566 -0.904 2.680 1.00 57.59 72 ASP A N 1
ATOM 571 C CA . ASP A 1 72 ? 17.837 -1.433 3.205 1.00 57.59 72 ASP A CA 1
ATOM 572 C C . ASP A 1 72 ? 18.746 -2.057 2.123 1.00 57.59 72 ASP A C 1
ATOM 574 O O . ASP A 1 72 ? 19.797 -2.628 2.441 1.00 57.59 72 ASP A O 1
ATOM 578 N N . ARG A 1 73 ? 18.358 -1.975 0.848 1.00 48.12 73 ARG A N 1
ATOM 579 C CA . ARG A 1 73 ? 19.005 -2.661 -0.274 1.00 48.12 73 ARG A CA 1
ATOM 580 C C . ARG A 1 73 ? 19.677 -1.701 -1.255 1.00 48.12 73 ARG A C 1
ATOM 582 O O . ARG A 1 73 ? 20.746 -2.096 -1.781 1.00 48.12 73 ARG A O 1
#